Protein AF-A0A162IR90-F1 (afdb_monomer_lite)

Sequence (68 aa):
MIKLIRNSEIEQHKTRYKFYNNRCNGCNKVGDVNILEVRADESSGGTVIVLCDECLKKLGKEIDEKIR

Foldseek 3Di:
DKDKAFLVRVVVVCVPDDDDQLAAPQPRDGDGWIWIWDDDPPDPDTDIGIHDPVVVVVVVVVVVVVVD

Radius of gyration: 12.5 Å; chains: 1; bounding box: 28×20×31 Å

Organism: NCBI:txid143387

Secondary structure (DSSP, 8-state):
-EEEE-HHHHGGGTTT---STTB-TTT--BS--EEEEEE-TT-S-EEEEEE-HHHHHHHHHHHHHHH-

pLDDT: mean 89.02, std 7.52, range [64.19, 97.25]

Structure (mmCIF, N/CA/C/O backbone):
data_AF-A0A162IR90-F1
#
_entry.id   AF-A0A162IR90-F1
#
loop_
_atom_site.group_PDB
_atom_site.id
_atom_site.type_symbol
_atom_site.label_atom_id
_atom_site.label_alt_id
_atom_site.label_comp_id
_atom_site.label_asym_id
_atom_site.label_entity_id
_atom_site.label_seq_id
_atom_site.pdbx_PDB_ins_code
_atom_site.Cartn_x
_atom_site.Cartn_y
_atom_site.Cartn_z
_atom_site.occupancy
_atom_site.B_iso_or_equiv
_atom_site.auth_seq_id
_atom_site.auth_comp_id
_atom_site.auth_asym_id
_atom_site.auth_atom_id
_atom_site.pdbx_PDB_model_num
ATOM 1 N N . MET A 1 1 ? 8.897 -6.888 -8.778 1.00 88.00 1 MET A N 1
ATOM 2 C CA . MET A 1 1 ? 8.155 -7.514 -7.663 1.00 88.00 1 MET A CA 1
ATOM 3 C C . MET A 1 1 ? 7.267 -6.506 -6.934 1.00 88.00 1 MET A C 1
ATOM 5 O O . MET A 1 1 ? 7.736 -5.434 -6.556 1.00 88.00 1 MET A O 1
ATOM 9 N N . ILE A 1 2 ? 6.001 -6.869 -6.705 1.00 89.44 2 ILE A N 1
ATOM 10 C CA . ILE A 1 2 ? 5.070 -6.131 -5.837 1.00 89.44 2 ILE A CA 1
ATOM 11 C C . ILE A 1 2 ? 4.882 -6.938 -4.548 1.00 89.44 2 ILE A C 1
ATOM 13 O O . ILE A 1 2 ? 4.593 -8.132 -4.615 1.00 89.44 2 ILE A O 1
ATOM 17 N N . LYS A 1 3 ? 5.040 -6.302 -3.383 1.00 91.38 3 LYS A N 1
ATOM 18 C CA . LYS A 1 3 ? 4.845 -6.929 -2.071 1.00 91.38 3 LYS A CA 1
ATOM 19 C C . LYS A 1 3 ? 3.942 -6.072 -1.187 1.00 91.38 3 LYS A C 1
ATOM 21 O O . LYS A 1 3 ? 4.156 -4.870 -1.057 1.00 91.38 3 LYS A O 1
ATOM 26 N N . LEU A 1 4 ? 2.967 -6.715 -0.546 1.00 93.69 4 LEU A N 1
ATOM 27 C CA . LEU A 1 4 ? 2.132 -6.117 0.494 1.00 93.69 4 LEU A CA 1
ATOM 28 C C . LEU A 1 4 ? 2.605 -6.604 1.868 1.00 93.69 4 LEU A C 1
ATOM 30 O O . LEU A 1 4 ? 2.736 -7.807 2.078 1.00 93.69 4 LEU A O 1
ATOM 34 N N . ILE A 1 5 ? 2.835 -5.677 2.795 1.00 93.12 5 ILE A N 1
ATOM 35 C CA . ILE A 1 5 ? 3.111 -5.959 4.208 1.00 93.12 5 ILE A CA 1
ATOM 36 C C . ILE A 1 5 ? 1.977 -5.339 5.013 1.00 93.12 5 ILE A C 1
ATOM 38 O O . ILE A 1 5 ? 1.760 -4.122 4.943 1.00 93.12 5 ILE A O 1
ATOM 42 N N . ARG A 1 6 ? 1.236 -6.167 5.752 1.00 93.06 6 ARG A N 1
ATOM 43 C CA . ARG A 1 6 ? 0.100 -5.681 6.539 1.00 93.06 6 ARG A CA 1
ATOM 44 C C . ARG A 1 6 ? 0.563 -5.023 7.823 1.00 93.06 6 ARG A C 1
ATOM 46 O O . ARG A 1 6 ? 1.625 -5.362 8.337 1.00 93.06 6 ARG A O 1
ATOM 53 N N . ASN A 1 7 ? -0.269 -4.142 8.373 1.00 91.00 7 ASN A N 1
ATOM 54 C CA . ASN A 1 7 ? -0.012 -3.482 9.654 1.00 91.00 7 ASN A CA 1
ATOM 55 C C . ASN A 1 7 ? 0.453 -4.460 10.753 1.00 91.00 7 ASN A C 1
ATOM 57 O O . ASN A 1 7 ? 1.474 -4.227 11.395 1.00 91.00 7 ASN A O 1
ATOM 61 N N . SER A 1 8 ? -0.220 -5.611 10.867 1.00 90.75 8 SER A N 1
ATOM 62 C CA . SER A 1 8 ? 0.096 -6.683 11.824 1.00 90.75 8 SER A CA 1
ATOM 63 C C . SER A 1 8 ? 1.501 -7.284 11.681 1.00 90.75 8 SER A C 1
ATOM 65 O O . SER A 1 8 ? 1.981 -7.963 12.584 1.00 90.75 8 SER A O 1
ATOM 67 N N . GLU A 1 9 ? 2.157 -7.073 10.542 1.00 90.50 9 GLU A N 1
ATOM 68 C CA . GLU A 1 9 ? 3.469 -7.625 10.198 1.00 90.50 9 GLU A CA 1
ATOM 69 C C . GLU A 1 9 ? 4.556 -6.537 10.152 1.00 90.50 9 GLU A C 1
ATOM 71 O O . GLU A 1 9 ? 5.741 -6.858 10.046 1.00 90.50 9 GLU A O 1
ATOM 76 N N . ILE A 1 10 ? 4.195 -5.248 10.258 1.00 87.50 10 ILE A N 1
ATOM 77 C CA . ILE A 1 10 ? 5.137 -4.124 10.111 1.00 87.50 10 ILE A CA 1
ATOM 78 C C . ILE A 1 10 ? 6.267 -4.196 11.136 1.00 87.50 10 ILE A C 1
ATOM 80 O O . ILE A 1 10 ? 7.423 -3.959 10.785 1.00 87.50 10 ILE A O 1
ATOM 84 N N . GLU A 1 11 ? 5.969 -4.584 12.376 1.00 85.38 11 GLU A N 1
ATOM 85 C CA . GLU A 1 11 ? 6.976 -4.700 13.438 1.00 85.38 11 GLU A CA 1
ATOM 86 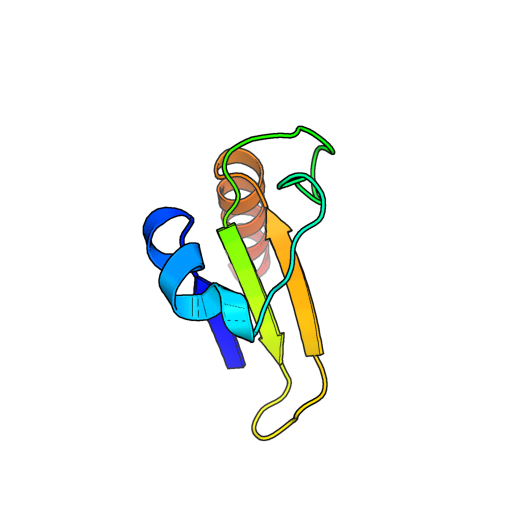C C . GLU A 1 11 ? 8.085 -5.707 13.106 1.00 85.38 11 GLU A C 1
ATOM 88 O O . GLU A 1 11 ? 9.241 -5.521 13.495 1.00 85.38 11 GLU A O 1
ATOM 93 N N . GLN A 1 12 ? 7.778 -6.737 12.315 1.00 88.69 12 GLN A N 1
ATOM 94 C CA . GLN A 1 12 ? 8.763 -7.718 11.843 1.00 88.69 12 GLN A CA 1
ATOM 95 C C . GLN A 1 12 ? 9.704 -7.116 10.785 1.00 88.69 12 GLN A C 1
ATOM 97 O O . GLN A 1 12 ? 10.793 -7.630 10.531 1.00 88.69 12 GLN A O 1
ATOM 102 N N . HIS A 1 13 ? 9.307 -5.991 10.187 1.00 83.31 13 HIS A N 1
ATOM 103 C CA . HIS A 1 13 ? 10.010 -5.285 9.122 1.00 83.31 13 HIS A CA 1
ATOM 104 C C . HIS A 1 13 ? 10.534 -3.899 9.538 1.00 83.31 13 HIS A C 1
ATOM 106 O O . HIS A 1 13 ? 11.034 -3.154 8.690 1.00 83.31 13 HIS A O 1
ATOM 112 N N . LYS A 1 14 ? 10.504 -3.565 10.834 1.00 79.00 14 LYS A N 1
ATOM 113 C CA . LYS A 1 14 ? 10.924 -2.259 11.382 1.00 79.00 14 LYS A CA 1
ATOM 114 C C . LYS A 1 14 ? 12.371 -1.850 11.078 1.00 79.00 14 LYS A C 1
ATOM 116 O O . LYS A 1 14 ? 12.706 -0.672 11.127 1.00 79.00 14 LYS A O 1
ATOM 121 N N . THR A 1 15 ? 13.246 -2.808 10.767 1.00 77.88 15 THR A N 1
ATOM 122 C CA . THR A 1 15 ? 14.637 -2.540 10.353 1.00 77.88 15 THR A CA 1
ATOM 123 C C . THR A 1 15 ? 14.742 -2.055 8.908 1.00 77.88 15 THR A C 1
ATOM 125 O O . THR A 1 15 ? 15.728 -1.417 8.553 1.00 77.88 15 THR A O 1
ATOM 128 N N . ARG A 1 16 ? 13.738 -2.351 8.073 1.00 78.06 16 ARG A N 1
ATOM 129 C CA . ARG A 1 16 ? 13.698 -1.988 6.649 1.00 78.06 16 ARG A CA 1
ATOM 130 C C . ARG A 1 16 ? 12.888 -0.731 6.383 1.00 78.06 16 ARG A C 1
ATOM 132 O O . ARG A 1 16 ? 13.224 0.015 5.469 1.00 78.06 16 ARG A O 1
ATOM 139 N N . TYR A 1 17 ? 11.839 -0.497 7.165 1.00 77.75 17 TYR A N 1
ATOM 140 C CA . TYR A 1 17 ? 10.956 0.643 6.965 1.00 77.75 17 TYR A CA 1
ATOM 141 C C . TYR A 1 17 ? 10.801 1.427 8.258 1.00 77.75 17 TYR A C 1
ATOM 143 O O . TYR A 1 17 ? 10.464 0.873 9.303 1.00 77.75 17 TYR A O 1
ATOM 151 N N . LYS A 1 18 ? 11.041 2.735 8.171 1.00 71.12 18 LYS A N 1
ATOM 152 C CA . LYS A 1 18 ? 10.877 3.667 9.280 1.00 71.12 18 LYS A CA 1
ATOM 153 C C . LYS A 1 18 ? 9.848 4.709 8.872 1.00 71.12 18 LYS A C 1
ATOM 155 O O . LYS A 1 18 ? 10.100 5.506 7.971 1.00 71.12 18 LYS A O 1
ATOM 160 N N . PHE A 1 19 ? 8.685 4.679 9.511 1.00 70.75 19 PHE A N 1
ATOM 161 C CA . PHE A 1 19 ? 7.591 5.592 9.200 1.00 70.75 19 PHE A CA 1
ATOM 162 C C . PHE A 1 19 ? 7.568 6.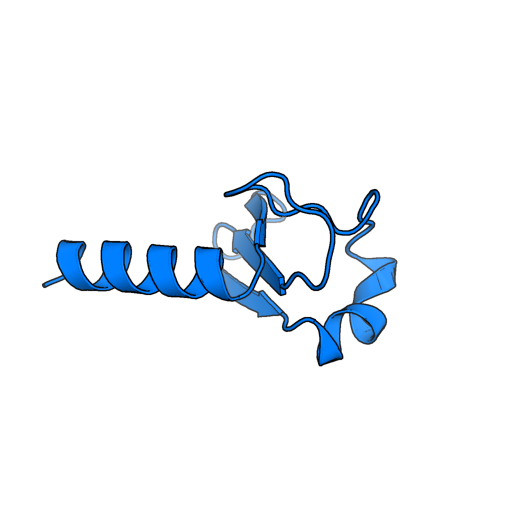763 10.165 1.00 70.75 19 PHE A C 1
ATOM 164 O O . PHE A 1 19 ? 7.809 6.613 11.362 1.00 70.75 19 PHE A O 1
ATOM 171 N N . TYR A 1 20 ? 7.238 7.936 9.634 1.00 64.19 20 TYR A N 1
ATOM 172 C CA . TYR A 1 20 ? 6.926 9.102 10.440 1.00 64.19 20 TYR A CA 1
ATOM 173 C C . TYR A 1 20 ? 5.409 9.161 10.646 1.00 64.19 20 TYR A C 1
ATOM 175 O O . TYR A 1 20 ? 4.657 9.373 9.694 1.00 64.19 20 TYR A O 1
ATOM 183 N N . ASN A 1 21 ? 4.963 8.946 11.886 1.00 69.44 21 ASN A N 1
ATOM 184 C CA . ASN A 1 21 ? 3.5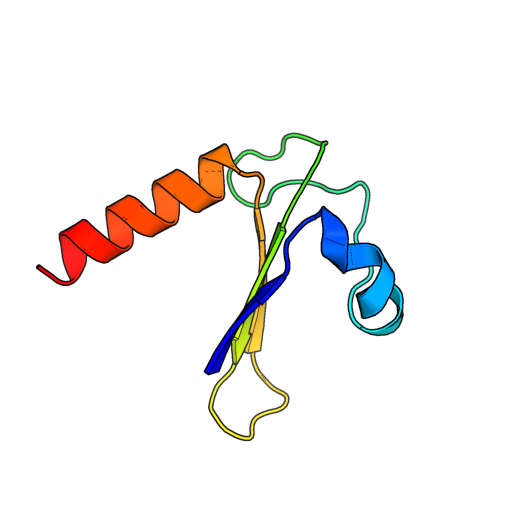64 9.057 12.317 1.00 69.44 21 ASN A CA 1
ATOM 185 C C . ASN A 1 21 ? 2.548 8.229 11.508 1.00 69.44 21 ASN A C 1
ATOM 187 O O . ASN A 1 21 ? 1.432 8.703 11.322 1.00 69.44 21 ASN A O 1
ATOM 191 N N . ASN A 1 22 ? 2.918 7.038 11.007 1.00 85.81 22 ASN A N 1
ATOM 192 C CA . ASN A 1 22 ? 2.027 6.109 10.285 1.00 85.81 22 ASN A CA 1
ATOM 193 C C . ASN A 1 22 ? 1.003 6.821 9.373 1.00 85.81 22 ASN A C 1
ATOM 195 O O . ASN A 1 22 ? -0.206 6.599 9.448 1.00 85.81 22 ASN A O 1
ATOM 199 N N . ARG A 1 23 ? 1.482 7.775 8.566 1.00 91.69 23 ARG A N 1
ATOM 200 C CA . ARG A 1 23 ? 0.618 8.626 7.747 1.00 91.69 23 ARG A CA 1
ATOM 201 C C . ARG A 1 23 ? 0.342 7.960 6.404 1.00 91.69 23 ARG A C 1
ATOM 203 O O . ARG A 1 23 ? 1.269 7.599 5.686 1.00 91.69 23 ARG A O 1
ATOM 210 N N . CYS A 1 24 ? -0.931 7.867 6.038 1.00 93.94 24 CYS A N 1
ATOM 211 C CA . CYS A 1 24 ? -1.347 7.366 4.732 1.00 93.94 24 CYS A CA 1
ATOM 212 C C . CYS A 1 24 ? -0.976 8.359 3.616 1.00 93.94 24 CYS A C 1
ATOM 214 O O . CYS A 1 24 ? -1.391 9.518 3.655 1.00 93.94 24 CYS A O 1
ATOM 216 N N . ASN A 1 25 ? -0.272 7.900 2.578 1.00 93.50 25 ASN A N 1
ATOM 217 C CA . ASN A 1 25 ? 0.064 8.698 1.396 1.00 93.50 25 ASN A CA 1
ATOM 218 C C . ASN A 1 25 ? -1.161 9.058 0.539 1.00 93.50 25 ASN A C 1
ATOM 220 O O . ASN A 1 25 ? -1.113 10.036 -0.198 1.00 93.50 25 ASN A O 1
ATOM 224 N N . GLY A 1 26 ? -2.250 8.287 0.626 1.00 94.06 26 GLY A N 1
ATOM 225 C CA . GLY A 1 26 ? -3.463 8.517 -0.164 1.00 94.06 26 GLY A CA 1
ATOM 226 C C . GLY A 1 26 ? -4.413 9.567 0.422 1.00 94.06 26 GLY A C 1
ATOM 227 O O . GLY A 1 26 ? -5.043 10.304 -0.329 1.00 94.06 26 GLY A O 1
ATOM 228 N N . CYS A 1 27 ? -4.538 9.642 1.752 1.00 96.31 27 CYS A N 1
ATOM 229 C CA . CYS A 1 27 ? -5.518 10.517 2.417 1.00 96.31 27 CYS A CA 1
ATOM 230 C C . CYS A 1 27 ? -4.943 11.396 3.535 1.00 96.31 27 CYS A C 1
ATOM 232 O O . CYS A 1 27 ? -5.696 12.118 4.183 1.00 96.31 27 CYS A O 1
ATOM 234 N N . ASN A 1 28 ? -3.631 11.335 3.791 1.00 93.88 28 ASN A N 1
ATOM 235 C CA . ASN A 1 28 ? -2.913 12.081 4.833 1.00 93.88 28 ASN A CA 1
ATOM 236 C C . ASN A 1 28 ? -3.384 11.857 6.283 1.00 93.88 28 ASN A C 1
ATOM 238 O O . ASN A 1 28 ? -2.840 12.479 7.199 1.00 93.88 28 ASN A O 1
ATOM 242 N N . LYS A 1 29 ? -4.343 10.954 6.522 1.00 93.88 29 LYS A N 1
ATOM 243 C CA . LYS A 1 29 ? -4.744 10.548 7.872 1.00 93.88 29 LYS A CA 1
ATOM 244 C C . LYS A 1 29 ? -3.615 9.774 8.554 1.00 93.88 29 LYS A C 1
ATOM 246 O O . LYS A 1 29 ? -2.864 9.043 7.904 1.00 93.88 29 LYS A O 1
ATOM 251 N N . VAL A 1 30 ? -3.525 9.947 9.866 1.00 93.19 30 VAL A N 1
ATOM 252 C CA . VAL A 1 30 ? -2.647 9.184 10.759 1.00 93.19 30 VAL A CA 1
ATOM 253 C C . VAL A 1 30 ? -3.455 8.030 11.348 1.00 93.19 30 VAL A C 1
ATOM 255 O O . VAL A 1 30 ? -4.600 8.239 11.745 1.00 93.19 30 VAL A O 1
ATOM 258 N N . GLY A 1 31 ? -2.881 6.830 11.390 1.00 90.19 31 GLY A N 1
ATOM 259 C CA . GLY A 1 31 ? -3.536 5.642 11.937 1.00 90.19 31 GLY A CA 1
ATOM 260 C C . GLY A 1 31 ? -2.846 4.363 11.483 1.00 90.19 31 GLY A C 1
ATOM 261 O O . GLY A 1 31 ? -1.671 4.392 11.124 1.00 90.19 31 GLY A O 1
ATOM 262 N N . ASP A 1 32 ? -3.574 3.250 11.467 1.00 92.06 32 ASP A N 1
ATOM 263 C CA . ASP A 1 32 ? -3.029 1.992 10.964 1.00 92.06 32 ASP A CA 1
ATOM 264 C C . ASP A 1 32 ? -2.823 2.050 9.450 1.00 92.06 32 ASP A C 1
ATOM 266 O O . ASP A 1 32 ? -3.697 2.442 8.668 1.00 92.06 32 ASP A O 1
ATOM 270 N N . VAL A 1 33 ? -1.619 1.663 9.044 1.00 93.31 33 VAL A N 1
ATOM 271 C CA . VAL A 1 33 ? -1.174 1.664 7.654 1.00 93.31 33 VAL A CA 1
ATOM 272 C C . VAL A 1 33 ? -0.544 0.333 7.290 1.00 93.31 33 VAL A C 1
ATOM 274 O O . VAL A 1 33 ? -0.029 -0.385 8.145 1.00 93.31 33 VAL A O 1
ATOM 277 N N . ASN A 1 34 ? -0.569 0.045 5.996 1.00 93.94 34 ASN A N 1
ATOM 278 C CA . ASN A 1 34 ? 0.099 -1.060 5.332 1.00 93.94 34 ASN A CA 1
ATOM 279 C C . ASN A 1 34 ? 1.189 -0.509 4.412 1.00 93.94 34 ASN A C 1
ATOM 281 O O . ASN A 1 34 ? 1.161 0.664 4.026 1.00 93.94 34 ASN A O 1
ATOM 285 N N . ILE A 1 35 ? 2.116 -1.377 4.019 1.00 92.56 35 ILE A N 1
ATOM 286 C CA . ILE A 1 35 ? 3.220 -1.038 3.125 1.00 92.56 35 ILE A CA 1
ATOM 287 C C . ILE A 1 35 ? 3.019 -1.771 1.808 1.00 92.56 35 ILE A C 1
ATOM 289 O O . ILE A 1 35 ? 2.963 -3.001 1.777 1.00 92.56 35 ILE A O 1
ATOM 293 N N . LEU A 1 36 ? 2.957 -1.013 0.721 1.00 93.56 36 LEU A N 1
ATOM 294 C CA . LEU A 1 36 ? 3.055 -1.525 -0.633 1.00 93.56 36 LEU A CA 1
ATOM 295 C C . LEU A 1 36 ? 4.454 -1.216 -1.170 1.00 93.56 36 LEU A C 1
ATOM 297 O O . LEU A 1 36 ? 4.809 -0.063 -1.409 1.00 93.56 36 LEU A O 1
ATOM 301 N N . GLU A 1 37 ? 5.257 -2.256 -1.343 1.00 90.88 37 GLU A N 1
ATOM 302 C CA . GLU A 1 37 ? 6.591 -2.175 -1.926 1.00 90.88 37 GLU A CA 1
ATOM 303 C C . GLU A 1 37 ? 6.528 -2.577 -3.400 1.00 90.88 37 GLU A C 1
ATOM 305 O O . GLU A 1 37 ? 6.083 -3.675 -3.737 1.00 90.88 37 GLU A O 1
ATOM 310 N N . VAL A 1 38 ? 6.987 -1.688 -4.281 1.00 91.12 38 VAL A N 1
ATOM 311 C CA . VAL A 1 38 ? 7.041 -1.919 -5.728 1.00 91.12 38 VAL A CA 1
ATOM 312 C C . VAL A 1 38 ? 8.477 -1.715 -6.186 1.00 91.12 38 VAL A C 1
ATOM 314 O O . VAL A 1 38 ? 8.994 -0.597 -6.178 1.00 91.12 38 VAL A O 1
ATOM 317 N N . ARG A 1 39 ? 9.134 -2.806 -6.577 1.00 89.62 39 ARG A N 1
ATOM 318 C CA . ARG A 1 39 ? 10.519 -2.808 -7.068 1.00 89.62 39 ARG A CA 1
ATOM 319 C C . ARG A 1 39 ? 10.593 -3.434 -8.450 1.00 89.62 39 ARG A C 1
ATOM 321 O O . ARG A 1 39 ? 9.812 -4.337 -8.755 1.00 89.62 39 ARG A O 1
ATOM 328 N N . ALA A 1 40 ? 11.552 -2.993 -9.258 1.00 86.00 40 ALA A N 1
ATOM 329 C CA . ALA A 1 40 ? 11.962 -3.768 -10.425 1.00 86.00 40 ALA A CA 1
ATOM 330 C C . ALA A 1 40 ? 12.599 -5.087 -9.956 1.00 86.00 40 ALA A C 1
ATOM 332 O O . ALA A 1 40 ? 13.148 -5.152 -8.852 1.00 86.00 40 ALA A O 1
ATOM 333 N N . ASP A 1 41 ? 12.474 -6.147 -10.750 1.00 81.19 41 ASP A N 1
ATOM 334 C CA . ASP A 1 41 ? 13.047 -7.443 -10.383 1.00 81.19 41 ASP A CA 1
ATOM 335 C C . ASP A 1 41 ? 14.569 -7.336 -10.232 1.00 81.19 41 ASP A C 1
ATOM 337 O O . ASP A 1 41 ? 15.225 -6.590 -10.957 1.00 81.19 41 ASP A O 1
ATOM 341 N N . GLU A 1 42 ? 15.091 -8.006 -9.201 1.00 78.25 42 GLU A N 1
ATOM 342 C CA . GLU A 1 42 ? 16.508 -7.991 -8.795 1.00 78.25 42 GLU A CA 1
ATOM 343 C C . GLU A 1 42 ? 17.095 -6.598 -8.481 1.00 78.25 42 GLU A C 1
ATOM 345 O O . GLU A 1 42 ? 18.298 -6.451 -8.270 1.00 78.25 42 GLU A O 1
ATOM 350 N N . SER A 1 43 ? 16.251 -5.565 -8.372 1.00 79.81 43 SER A N 1
ATOM 351 C CA . SER A 1 43 ? 16.681 -4.190 -8.127 1.00 79.81 43 SER A CA 1
ATOM 352 C C . SER A 1 43 ? 16.544 -3.767 -6.665 1.00 79.81 43 SER A C 1
ATOM 354 O O . SER A 1 43 ? 15.540 -4.018 -5.991 1.00 79.81 43 SER A O 1
ATOM 356 N N . SER A 1 44 ? 17.539 -3.019 -6.186 1.00 77.81 44 SER A N 1
ATOM 357 C CA . SER A 1 44 ? 17.449 -2.241 -4.945 1.00 77.81 44 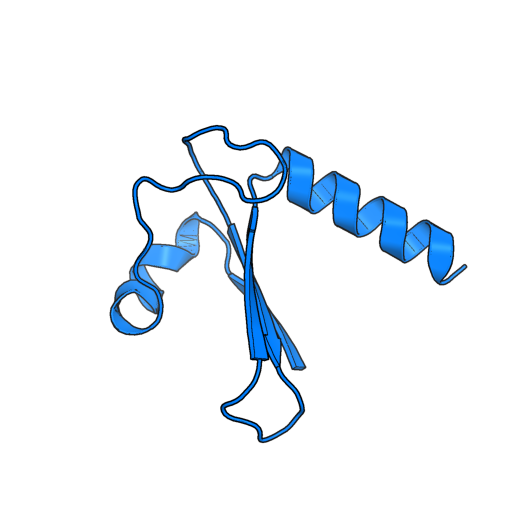SER A CA 1
ATOM 358 C C . SER A 1 44 ? 16.658 -0.937 -5.124 1.00 77.81 44 SER A C 1
ATOM 360 O O . SER A 1 44 ? 16.275 -0.310 -4.133 1.00 77.81 44 SER A O 1
ATOM 362 N N . GLY A 1 45 ? 16.363 -0.545 -6.367 1.00 81.38 45 GLY A N 1
ATOM 363 C CA . GLY A 1 45 ? 15.537 0.603 -6.721 1.00 81.38 45 GLY A CA 1
ATOM 364 C C . GLY A 1 45 ? 14.045 0.264 -6.726 1.00 81.38 45 GLY A C 1
ATOM 365 O O . GLY A 1 45 ? 13.613 -0.769 -7.238 1.00 81.38 45 GLY A O 1
ATOM 366 N N . GLY A 1 46 ? 13.238 1.149 -6.151 1.00 87.44 46 GLY A N 1
ATOM 367 C CA . GLY A 1 46 ? 11.788 1.018 -6.159 1.00 87.44 46 GLY A CA 1
ATOM 368 C C . GLY A 1 46 ? 11.108 2.098 -5.340 1.00 87.44 46 GLY A C 1
ATOM 369 O O . GLY A 1 46 ? 11.753 3.027 -4.855 1.00 87.44 46 GLY A O 1
ATOM 370 N N . THR A 1 47 ? 9.799 1.954 -5.181 1.00 90.44 47 THR A N 1
ATOM 371 C CA . THR A 1 47 ? 8.985 2.847 -4.363 1.00 90.44 47 THR A CA 1
ATOM 372 C C . THR A 1 47 ? 8.323 2.083 -3.227 1.00 90.44 47 THR A C 1
ATOM 374 O O . THR A 1 47 ? 7.989 0.900 -3.344 1.00 90.44 47 THR A O 1
ATOM 377 N N . VAL A 1 48 ? 8.155 2.776 -2.109 1.00 89.94 48 VAL A N 1
ATOM 378 C CA . VAL A 1 48 ? 7.441 2.293 -0.932 1.00 89.94 48 VAL A CA 1
ATOM 379 C C . VAL A 1 48 ? 6.272 3.238 -0.719 1.00 89.94 48 VAL A C 1
ATOM 381 O O . VAL A 1 48 ? 6.469 4.439 -0.545 1.00 89.94 48 VAL A O 1
ATOM 384 N N . ILE A 1 49 ? 5.060 2.695 -0.745 1.00 92.12 49 ILE A N 1
ATOM 385 C CA . ILE A 1 49 ? 3.820 3.452 -0.592 1.00 92.12 49 ILE A CA 1
ATOM 386 C C . ILE A 1 49 ? 3.141 2.984 0.691 1.00 92.12 49 ILE A C 1
ATOM 388 O O . ILE A 1 49 ? 2.934 1.791 0.903 1.00 92.12 49 ILE A O 1
ATOM 392 N N . VAL A 1 50 ? 2.790 3.931 1.552 1.00 92.94 50 VAL A N 1
ATOM 393 C CA . VAL A 1 50 ? 2.157 3.693 2.849 1.00 92.94 50 VAL A CA 1
ATOM 394 C C . VAL A 1 50 ? 0.681 4.039 2.741 1.00 92.94 50 VAL A C 1
ATOM 396 O O . VAL A 1 50 ? 0.329 5.186 2.471 1.00 92.94 50 VAL A O 1
ATOM 399 N N . LEU A 1 51 ? -0.205 3.066 2.940 1.00 95.19 51 LEU A N 1
ATOM 400 C CA . LEU A 1 51 ? -1.646 3.248 2.738 1.00 95.19 51 LEU A CA 1
ATOM 401 C C . LEU A 1 51 ? -2.450 2.671 3.899 1.00 95.19 51 LEU A C 1
ATOM 403 O O . LEU A 1 51 ? -2.204 1.546 4.326 1.00 95.19 51 LEU A O 1
ATOM 407 N N . CYS A 1 52 ? -3.461 3.406 4.364 1.00 95.50 52 CYS A N 1
ATOM 408 C CA . CYS A 1 52 ? -4.502 2.817 5.204 1.00 95.50 52 CYS A CA 1
ATOM 409 C C . CYS A 1 52 ? -5.353 1.822 4.397 1.00 95.50 52 CYS A C 1
ATOM 411 O O . CYS A 1 52 ? -5.367 1.854 3.161 1.00 95.50 52 CYS A O 1
ATOM 413 N N . ASP A 1 53 ? -6.101 0.970 5.095 1.00 95.81 53 ASP A N 1
ATOM 414 C CA . ASP A 1 53 ? -6.942 -0.068 4.486 1.00 95.81 53 ASP A CA 1
ATOM 415 C C . ASP A 1 53 ? -7.926 0.473 3.441 1.00 95.81 53 ASP A C 1
ATOM 417 O O . ASP A 1 53 ? -8.119 -0.143 2.392 1.00 95.81 53 ASP A O 1
ATOM 421 N N . GLU A 1 54 ? -8.544 1.628 3.699 1.00 96.81 54 GLU A N 1
ATOM 422 C CA . GLU A 1 54 ? -9.497 2.249 2.771 1.00 96.81 54 GLU A CA 1
ATOM 423 C C . GLU A 1 54 ? -8.825 2.642 1.451 1.00 96.81 54 GLU A C 1
ATOM 425 O O . GLU A 1 54 ? -9.318 2.309 0.370 1.00 96.81 54 GLU A O 1
ATOM 430 N N . CYS A 1 55 ? -7.671 3.314 1.527 1.00 97.25 55 CYS A N 1
ATOM 431 C CA . CYS A 1 55 ? -6.923 3.727 0.343 1.00 97.25 55 CYS A CA 1
ATOM 432 C C . CYS A 1 55 ? -6.346 2.527 -0.414 1.00 97.25 55 CYS A C 1
ATOM 434 O O . CYS A 1 55 ? -6.358 2.531 -1.643 1.00 97.25 55 CYS A O 1
ATOM 436 N N . LEU A 1 56 ? -5.894 1.487 0.295 1.00 95.44 56 LEU A N 1
ATOM 437 C CA . LEU A 1 56 ? -5.403 0.255 -0.322 1.00 95.44 56 LEU A CA 1
ATOM 438 C C . LEU A 1 56 ? -6.514 -0.470 -1.098 1.00 95.44 56 LEU A C 1
ATOM 440 O O . LEU A 1 56 ? -6.308 -0.863 -2.244 1.00 95.44 56 LEU A O 1
ATOM 444 N N . LYS A 1 57 ? -7.715 -0.594 -0.513 1.00 96.06 57 LYS A N 1
ATOM 445 C CA . LYS A 1 57 ? -8.888 -1.176 -1.190 1.00 96.06 57 LYS A CA 1
ATOM 446 C C . LYS A 1 57 ? -9.287 -0.378 -2.430 1.00 96.06 57 LYS A C 1
ATOM 448 O O . LYS A 1 57 ? -9.637 -0.976 -3.443 1.00 96.06 57 LYS A O 1
ATOM 453 N N . LYS A 1 58 ? -9.240 0.957 -2.357 1.00 97.12 58 LYS A N 1
ATOM 454 C CA . LYS A 1 58 ? -9.531 1.829 -3.503 1.00 97.12 58 LYS A CA 1
ATOM 455 C C . LYS A 1 58 ? -8.529 1.608 -4.640 1.00 97.12 58 LYS A C 1
ATOM 457 O O . LYS A 1 58 ? -8.955 1.396 -5.768 1.00 97.12 58 LYS A O 1
ATOM 462 N N . LEU A 1 59 ? -7.232 1.588 -4.327 1.00 94.94 59 LEU A N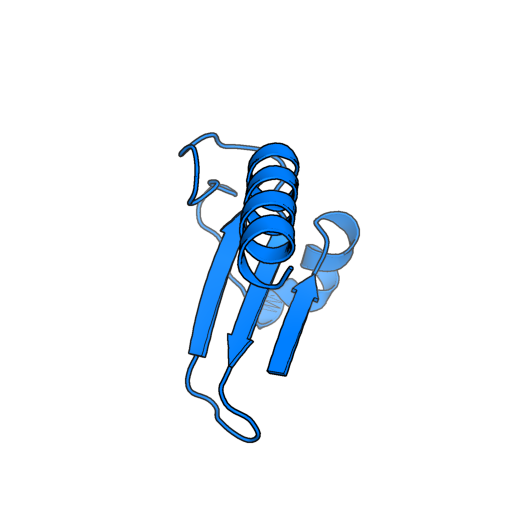 1
ATOM 463 C CA . LEU A 1 59 ? -6.178 1.326 -5.310 1.00 94.94 59 LEU A CA 1
ATOM 464 C C . LEU A 1 59 ? -6.365 -0.036 -5.994 1.00 94.94 59 LEU A C 1
ATOM 466 O O . LEU A 1 59 ? -6.259 -0.121 -7.212 1.00 94.94 59 LEU A O 1
ATOM 470 N N . GLY A 1 60 ? -6.686 -1.084 -5.226 1.00 93.44 60 GLY A N 1
ATOM 471 C CA . GLY A 1 60 ? -6.967 -2.411 -5.781 1.00 93.44 60 GLY A CA 1
ATOM 472 C C . GLY A 1 60 ? -8.107 -2.393 -6.804 1.00 93.44 60 GLY A C 1
ATOM 473 O O . GLY A 1 60 ? -7.943 -2.914 -7.901 1.00 93.44 60 GLY A O 1
ATOM 474 N N . LYS A 1 61 ? -9.219 -1.712 -6.491 1.00 96.44 61 LYS A N 1
ATOM 475 C CA . LYS A 1 61 ? -10.350 -1.562 -7.424 1.00 96.44 61 LYS A CA 1
ATOM 476 C C . LYS A 1 61 ? -9.963 -0.828 -8.706 1.00 96.44 61 LYS A C 1
ATOM 478 O O . LYS A 1 61 ? -10.298 -1.296 -9.784 1.00 96.44 61 LYS A O 1
ATOM 483 N N . GLU A 1 62 ? -9.242 0.288 -8.596 1.00 95.25 62 GLU A N 1
ATOM 484 C CA . GLU A 1 62 ? -8.806 1.064 -9.766 1.00 95.25 62 GLU A CA 1
ATOM 485 C C . GLU A 1 62 ? -7.872 0.260 -10.684 1.00 95.25 62 GLU A C 1
ATOM 487 O O . GLU A 1 62 ? -7.891 0.444 -11.899 1.00 95.25 62 GLU A O 1
ATOM 492 N N . I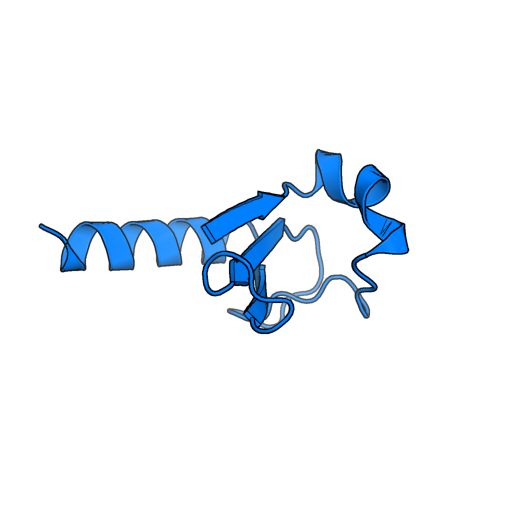LE A 1 63 ? -7.043 -0.624 -10.121 1.00 93.19 63 ILE A N 1
ATOM 493 C CA . ILE A 1 63 ? -6.178 -1.521 -10.896 1.00 93.19 63 ILE A CA 1
ATOM 494 C C . ILE A 1 63 ? -7.013 -2.610 -11.577 1.00 93.19 63 ILE A C 1
ATOM 496 O O . ILE A 1 63 ? -6.872 -2.808 -12.783 1.00 93.19 63 ILE A O 1
ATOM 500 N N . ASP A 1 64 ? -7.900 -3.275 -10.834 1.00 95.38 64 ASP A N 1
ATOM 501 C CA . ASP A 1 64 ? -8.781 -4.318 -11.371 1.00 95.38 64 ASP A CA 1
ATOM 502 C C . ASP A 1 64 ? -9.670 -3.788 -12.507 1.00 95.38 64 ASP A C 1
ATOM 504 O O . ASP A 1 64 ? -9.881 -4.478 -13.501 1.00 95.38 64 ASP A O 1
ATOM 508 N N . GLU A 1 65 ? -10.168 -2.555 -12.387 1.00 96.69 65 GLU A N 1
ATOM 509 C CA . GLU A 1 65 ? -10.952 -1.875 -13.426 1.00 96.69 65 GLU A CA 1
ATOM 510 C C . GLU A 1 65 ? -10.131 -1.535 -14.675 1.00 96.69 65 GLU A C 1
ATOM 512 O O . GLU A 1 65 ? -10.694 -1.469 -15.761 1.00 96.69 65 GLU A O 1
ATOM 517 N N . LYS A 1 66 ? -8.817 -1.315 -14.544 1.00 93.31 66 LYS A N 1
ATOM 518 C CA . LYS A 1 66 ? -7.930 -0.962 -15.668 1.00 93.31 66 LYS A CA 1
ATOM 519 C C . LYS A 1 66 ? -7.335 -2.160 -16.399 1.00 93.31 66 LYS A C 1
ATOM 521 O O . LYS A 1 66 ? -6.826 -1.989 -17.503 1.00 93.31 66 LYS A O 1
ATOM 526 N N . ILE A 1 67 ? -7.305 -3.324 -15.756 1.00 92.44 67 ILE A N 1
ATOM 527 C CA . ILE A 1 67 ? -6.723 -4.556 -16.313 1.00 92.44 67 ILE A CA 1
ATOM 528 C C . ILE A 1 67 ? -7.811 -5.474 -16.906 1.00 92.44 67 ILE A C 1
ATOM 530 O O . ILE A 1 67 ? -7.492 -6.432 -17.609 1.00 92.44 67 ILE A O 1
ATOM 534 N N . ARG A 1 68 ? -9.088 -5.173 -16.657 1.00 78.56 68 ARG A N 1
ATOM 535 C CA . ARG A 1 68 ? -10.237 -5.777 -17.346 1.00 78.56 68 ARG A CA 1
ATOM 536 C C . ARG A 1 68 ? -10.530 -5.074 -18.663 1.00 78.56 68 ARG A C 1
ATOM 538 O O . ARG A 1 68 ? -10.964 -5.794 -19.587 1.00 78.56 68 ARG A O 1
#